Protein AF-A0A3R7A8D6-F1 (afdb_monomer_lite)

pLDDT: mean 74.46, std 16.98, range [36.81, 97.44]

Sequence (155 aa):
MSYVKLQRVQTRNDDERDKQHEDFRLGTQPSQCNYRTTSFLNSSLDTSITATMAARATYNFTKTWLTDPSTYPIIAIMTVALTGASFTMMRYSTQHPDVHFDKDRRQDFFTYQPGEGEHWRAHRFTLANGKRNPINQSQLFDPMFERPENHHIHR

InterPro domains:
  IPR010530 NADH-ubiquinone reductase complex 1 MLRQ subunit [PF06522] (68-107)

Secondary structure (DSSP, 8-state):
--HHHHHHHHHHHHHHHHHHHHHHHHS------------S--TTHHHHHHHHHHHHHHHHHHHHHHS-TTTHHHHHHHHHHHHHHHHHHHHHHHS-TT---STTGGG-S----HHHHHHHHHHHHHHHTSS--TTTTSGGGHHHHSSGGGTT---

Radius of gyration: 36.08 Å; chains: 1; bounding box: 62×101×68 Å

Organism: Aphanomyces astaci (NCBI:txid112090)

Structure (mmCIF, N/CA/C/O backbone):
data_AF-A0A3R7A8D6-F1
#
_entry.id   AF-A0A3R7A8D6-F1
#
loop_
_atom_site.group_PDB
_atom_site.id
_atom_site.type_symbol
_atom_site.label_atom_id
_atom_site.label_alt_id
_atom_site.label_comp_id
_atom_site.label_asym_id
_atom_site.label_entity_id
_atom_site.label_seq_id
_atom_site.pdbx_PDB_ins_code
_atom_site.Cartn_x
_atom_site.Cartn_y
_atom_site.Cartn_z
_atom_site.occupancy
_atom_site.B_iso_or_equiv
_atom_site.auth_seq_id
_atom_site.auth_comp_id
_atom_site.auth_asym_id
_atom_site.auth_atom_id
_atom_site.pdbx_PDB_model_num
ATOM 1 N N . MET A 1 1 ? 35.151 83.435 -22.510 1.00 57.94 1 MET A N 1
ATOM 2 C CA . MET A 1 1 ? 35.382 82.032 -22.079 1.00 57.94 1 MET A CA 1
ATOM 3 C C . MET A 1 1 ? 34.104 81.341 -21.556 1.00 57.94 1 MET A C 1
ATOM 5 O O . MET A 1 1 ? 34.185 80.534 -20.642 1.00 57.94 1 MET A O 1
ATOM 9 N N . SER A 1 2 ? 32.921 81.603 -22.138 1.00 60.34 2 SER A N 1
ATOM 10 C CA . SER A 1 2 ? 31.643 81.018 -21.663 1.00 60.34 2 SER A CA 1
ATOM 11 C C . SER A 1 2 ? 31.050 79.962 -22.615 1.00 60.34 2 SER A C 1
ATOM 13 O O . SER A 1 2 ? 30.355 79.052 -22.183 1.00 60.34 2 SER A O 1
ATOM 15 N N . TYR A 1 3 ? 31.401 79.999 -23.906 1.00 55.31 3 TYR A N 1
ATOM 16 C CA . TYR A 1 3 ? 30.805 79.106 -24.909 1.00 55.31 3 TYR A CA 1
ATOM 17 C C . TYR A 1 3 ? 31.322 77.658 -24.859 1.00 55.31 3 TYR A C 1
ATOM 19 O O . TYR A 1 3 ? 30.540 76.728 -25.008 1.00 55.31 3 TYR A O 1
ATOM 27 N N . VAL A 1 4 ? 32.602 77.437 -24.534 1.00 60.38 4 VAL A N 1
ATOM 28 C CA . VAL A 1 4 ? 33.191 76.080 -24.459 1.00 60.38 4 VAL A CA 1
ATOM 29 C C . VAL A 1 4 ? 32.619 75.264 -23.290 1.00 60.38 4 VAL A C 1
ATOM 31 O O . VAL A 1 4 ? 32.527 74.041 -23.360 1.00 60.38 4 VAL A O 1
ATOM 34 N N . LYS A 1 5 ? 32.209 75.936 -22.205 1.00 60.34 5 LYS A N 1
ATOM 35 C CA . LYS A 1 5 ? 31.639 75.280 -21.020 1.00 60.34 5 LYS A CA 1
ATOM 36 C C . LYS A 1 5 ? 30.188 74.860 -21.264 1.00 60.34 5 LYS A C 1
ATOM 38 O O . LYS A 1 5 ? 29.808 73.780 -20.834 1.00 60.34 5 LYS A O 1
ATOM 43 N N . LEU A 1 6 ? 29.426 75.668 -22.006 1.00 55.72 6 LEU A N 1
ATOM 44 C CA . LEU A 1 6 ? 28.053 75.349 -22.407 1.00 55.72 6 LEU A CA 1
ATOM 45 C C . LEU A 1 6 ? 28.008 74.226 -23.451 1.00 55.72 6 LEU A 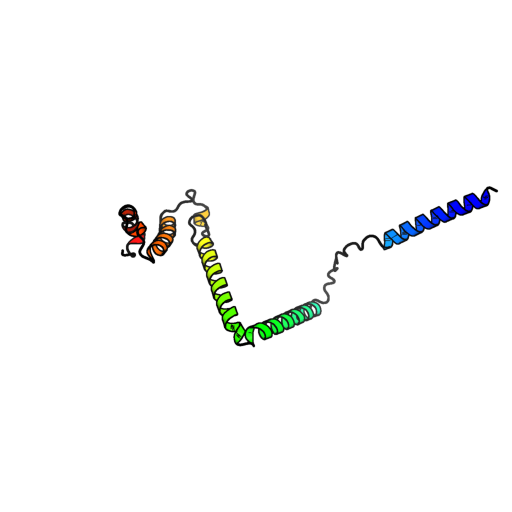C 1
ATOM 47 O O . LEU A 1 6 ? 27.214 73.306 -23.302 1.00 55.72 6 LEU A O 1
ATOM 51 N N . GLN A 1 7 ? 28.923 74.222 -24.426 1.00 58.31 7 GLN A N 1
ATOM 52 C CA . GLN A 1 7 ? 29.032 73.130 -25.402 1.00 58.31 7 GLN A CA 1
ATOM 53 C C . GLN A 1 7 ? 29.348 71.787 -24.732 1.00 58.31 7 GLN A C 1
ATOM 55 O O . GLN A 1 7 ? 28.737 70.781 -25.064 1.00 58.31 7 GLN A O 1
ATOM 60 N N . ARG A 1 8 ? 30.243 71.781 -23.734 1.00 59.84 8 ARG A N 1
ATOM 61 C CA . ARG A 1 8 ? 30.616 70.567 -22.989 1.00 59.84 8 ARG A CA 1
ATOM 62 C C . ARG A 1 8 ? 29.509 70.060 -22.054 1.00 59.84 8 ARG A C 1
ATOM 64 O O . ARG A 1 8 ? 29.484 68.879 -21.729 1.00 59.84 8 ARG A O 1
ATOM 71 N N . VAL A 1 9 ? 28.623 70.943 -21.588 1.00 59.75 9 VAL A N 1
ATOM 72 C CA . VAL A 1 9 ? 27.451 70.558 -20.784 1.00 59.75 9 VAL A CA 1
ATOM 73 C C . VAL A 1 9 ? 26.349 70.001 -21.683 1.00 59.75 9 VAL A C 1
ATOM 75 O O . VAL A 1 9 ? 25.760 68.987 -21.330 1.00 59.75 9 VAL A O 1
ATOM 78 N N . GLN A 1 10 ? 26.135 70.589 -22.864 1.00 59.47 10 GLN A N 1
ATOM 79 C CA . GLN A 1 10 ? 25.168 70.091 -23.843 1.00 59.47 10 GLN A CA 1
ATOM 80 C C . GLN A 1 10 ? 25.521 68.668 -24.302 1.00 59.47 10 GLN A C 1
ATOM 82 O O . GLN A 1 10 ? 24.718 67.762 -24.126 1.00 59.47 10 GLN A O 1
ATOM 87 N N . THR A 1 11 ? 26.771 68.436 -24.726 1.00 59.69 11 THR A N 1
ATOM 88 C CA . THR A 1 11 ? 27.225 67.108 -25.183 1.00 59.69 11 THR A CA 1
ATOM 89 C C . THR A 1 11 ? 27.158 66.039 -24.093 1.00 59.69 11 THR A C 1
ATOM 91 O O . THR A 1 11 ? 26.960 64.869 -24.387 1.00 59.69 11 THR A O 1
ATOM 94 N N . ARG A 1 12 ? 27.316 66.425 -22.820 1.00 62.03 12 ARG A N 1
ATOM 95 C CA . ARG A 1 12 ? 27.222 65.495 -21.685 1.00 62.03 12 ARG A CA 1
ATOM 96 C C . ARG A 1 12 ? 25.780 65.065 -21.413 1.00 62.03 12 ARG A C 1
ATOM 98 O O . ARG A 1 12 ? 25.556 63.920 -21.042 1.00 62.03 12 ARG A O 1
ATOM 105 N N . ASN A 1 13 ? 24.826 65.976 -21.601 1.00 59.69 13 ASN A N 1
ATOM 106 C CA . ASN A 1 13 ? 23.403 65.673 -21.477 1.00 59.69 13 ASN A CA 1
ATOM 107 C C . ASN A 1 13 ? 22.915 64.814 -22.655 1.00 59.69 13 ASN A C 1
ATOM 109 O O . ASN A 1 13 ? 22.074 63.942 -22.457 1.00 59.69 13 ASN A O 1
ATOM 113 N N . ASP A 1 14 ? 23.467 65.029 -23.852 1.00 61.16 14 ASP A N 1
ATOM 114 C CA . ASP A 1 14 ? 23.167 64.225 -25.041 1.00 61.16 14 ASP A CA 1
ATOM 115 C C . ASP A 1 14 ? 23.713 62.784 -24.891 1.00 61.16 14 ASP A C 1
ATOM 117 O O . ASP A 1 14 ? 22.978 61.824 -25.113 1.00 61.16 14 ASP A O 1
ATOM 121 N N . ASP A 1 15 ? 24.933 62.610 -24.360 1.00 62.56 15 ASP A N 1
ATOM 122 C CA . ASP A 1 15 ? 25.514 61.288 -24.050 1.00 62.56 15 ASP A CA 1
ATOM 123 C C . ASP A 1 15 ? 24.732 60.512 -22.966 1.00 62.56 15 ASP A C 1
ATOM 125 O O . ASP A 1 15 ? 24.648 59.282 -23.004 1.00 62.56 15 ASP A O 1
ATOM 129 N N . GLU A 1 16 ? 24.170 61.198 -21.963 1.00 64.44 16 GLU A N 1
ATOM 130 C CA . GLU A 1 16 ? 23.327 60.565 -20.933 1.00 64.44 16 GLU A CA 1
ATOM 131 C C . GLU A 1 16 ? 21.946 60.175 -21.478 1.00 64.44 16 GLU A C 1
ATOM 133 O O . GLU A 1 16 ? 21.403 59.133 -21.100 1.00 64.44 16 GLU A O 1
ATOM 138 N N . ARG A 1 17 ? 21.399 60.960 -22.414 1.00 58.97 17 ARG A N 1
ATOM 139 C CA . ARG A 1 17 ? 20.154 60.648 -23.130 1.00 58.97 17 ARG A CA 1
ATOM 140 C C . ARG A 1 17 ? 20.3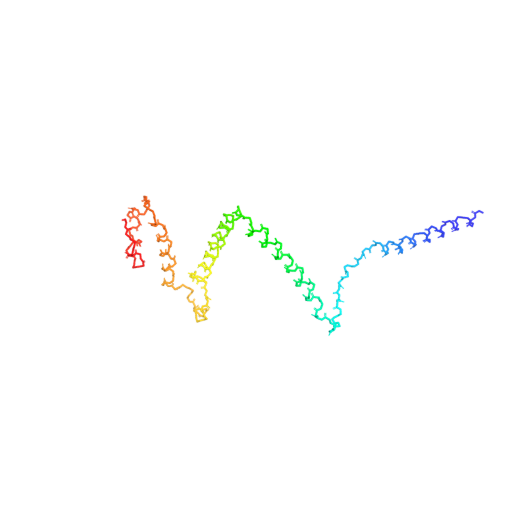07 59.434 -24.041 1.00 58.97 17 ARG A C 1
ATOM 142 O O . ARG A 1 17 ? 19.402 58.602 -24.068 1.00 58.97 17 ARG A O 1
ATOM 149 N N . ASP A 1 18 ? 21.443 59.301 -24.717 1.00 60.62 18 ASP A N 1
ATOM 150 C CA . ASP A 1 18 ? 21.729 58.158 -25.587 1.00 60.62 18 ASP A CA 1
ATOM 151 C C . ASP A 1 18 ? 22.020 56.886 -24.783 1.00 60.62 18 ASP A C 1
ATOM 153 O O . ASP A 1 18 ? 21.547 55.809 -25.147 1.00 60.62 18 ASP A O 1
ATOM 157 N N . LYS A 1 19 ? 22.681 56.998 -23.621 1.00 59.62 19 LYS A N 1
ATOM 158 C CA . LYS A 1 19 ? 22.828 55.868 -22.688 1.00 59.62 19 LYS A CA 1
ATOM 159 C C . LYS A 1 19 ? 21.493 55.402 -22.121 1.00 59.62 19 LYS A C 1
ATOM 161 O O . LYS A 1 19 ? 21.252 54.206 -22.109 1.00 59.62 19 LYS A O 1
ATOM 166 N N . GLN A 1 20 ? 20.581 56.305 -21.754 1.00 57.12 20 GLN A N 1
ATOM 167 C CA . GLN A 1 20 ? 19.227 55.906 -21.347 1.00 57.12 20 GLN A CA 1
ATOM 168 C C . GLN A 1 20 ? 18.431 55.246 -22.486 1.00 57.12 20 GLN A C 1
ATOM 170 O O . GLN A 1 20 ? 17.607 54.369 -22.228 1.00 57.12 20 GLN A O 1
ATOM 175 N N . HIS A 1 21 ? 18.670 55.640 -23.740 1.00 54.56 21 HIS A N 1
ATOM 176 C CA . HIS A 1 21 ? 18.005 55.065 -24.912 1.00 54.56 21 HIS A CA 1
ATOM 177 C C . HIS A 1 21 ? 18.575 53.685 -25.304 1.00 54.56 21 HIS A C 1
ATOM 179 O O . HIS A 1 21 ? 17.834 52.834 -25.800 1.00 54.56 21 HIS A O 1
ATOM 185 N N . GLU A 1 22 ? 19.861 53.435 -25.040 1.00 56.12 22 GLU A N 1
ATOM 186 C CA . GLU A 1 22 ? 20.512 52.125 -25.191 1.00 56.12 22 GLU A CA 1
ATOM 187 C C . GLU A 1 22 ? 20.259 51.198 -23.989 1.00 56.12 22 GLU A C 1
ATOM 189 O O . GLU A 1 22 ? 19.997 50.011 -24.173 1.00 56.12 22 GLU A O 1
ATOM 194 N N . ASP A 1 23 ? 20.188 51.726 -22.767 1.00 51.81 23 ASP A N 1
ATOM 195 C CA . ASP A 1 23 ? 19.778 50.975 -21.573 1.00 51.81 23 ASP A CA 1
ATOM 196 C C . ASP A 1 23 ? 18.293 50.576 -21.650 1.00 51.81 23 ASP A C 1
ATOM 198 O O . ASP A 1 23 ? 17.912 49.515 -21.161 1.00 51.81 23 ASP A O 1
ATOM 202 N N . PHE A 1 24 ? 17.451 51.351 -22.346 1.00 52.06 24 PHE A N 1
ATOM 203 C CA . PHE A 1 24 ? 16.090 50.941 -22.721 1.00 52.06 24 PHE A CA 1
ATOM 204 C C . PHE A 1 24 ? 16.076 49.809 -23.767 1.00 52.06 24 PHE A C 1
ATOM 206 O O . PHE A 1 24 ? 15.130 49.025 -23.812 1.00 52.06 24 PHE A O 1
ATOM 213 N N . ARG A 1 25 ? 17.128 49.676 -24.589 1.00 54.50 25 ARG A N 1
ATOM 214 C CA . ARG A 1 25 ? 17.315 48.525 -25.492 1.00 54.50 25 ARG A CA 1
ATOM 215 C C . ARG A 1 25 ? 17.930 47.303 -24.806 1.00 54.50 25 ARG A C 1
ATOM 217 O O . ARG A 1 25 ? 17.722 46.190 -25.286 1.00 54.50 25 ARG A O 1
ATOM 224 N N . LEU A 1 26 ? 18.659 47.488 -23.704 1.00 56.69 26 LEU A N 1
ATOM 225 C CA . LEU A 1 26 ? 19.378 46.427 -22.981 1.00 56.69 26 LEU A CA 1
ATOM 226 C C . LEU A 1 26 ? 18.717 46.001 -21.659 1.00 56.69 26 LEU A C 1
ATOM 228 O O . LEU A 1 26 ? 19.053 44.951 -21.109 1.00 56.69 26 LEU A O 1
ATOM 232 N N . GLY A 1 27 ? 17.739 46.757 -21.169 1.00 49.88 27 GLY A N 1
ATOM 233 C CA . GLY A 1 27 ? 16.939 46.443 -19.998 1.00 49.88 27 GLY A CA 1
ATOM 234 C C . GLY A 1 27 ? 15.648 45.737 -20.378 1.00 49.88 27 GLY A C 1
ATOM 235 O O . GLY A 1 27 ? 14.659 46.373 -20.727 1.00 49.88 27 GLY A O 1
ATOM 236 N N . THR A 1 28 ? 15.619 44.424 -20.157 1.00 46.44 28 THR A N 1
ATOM 237 C CA . THR A 1 28 ? 14.418 43.578 -20.232 1.00 46.44 28 THR A CA 1
ATOM 238 C C . THR A 1 28 ? 13.964 43.334 -21.671 1.00 46.44 28 THR A C 1
ATOM 240 O O . THR A 1 28 ? 13.164 44.070 -22.239 1.00 46.44 28 THR A O 1
ATOM 243 N N . GLN A 1 29 ? 14.369 42.189 -22.229 1.00 45.41 29 GLN A N 1
ATOM 244 C CA . GLN A 1 29 ? 13.400 41.447 -23.028 1.00 45.41 29 GLN A CA 1
ATOM 245 C C . GLN A 1 29 ? 12.158 41.323 -22.134 1.00 45.41 29 GLN A C 1
ATOM 247 O O . GLN A 1 29 ? 12.264 40.656 -21.097 1.00 45.41 29 GLN A O 1
ATOM 252 N N . PRO A 1 30 ? 10.997 41.935 -22.448 1.00 41.66 30 PRO A N 1
ATOM 253 C CA . PRO A 1 30 ? 9.777 41.362 -21.926 1.00 41.66 30 PRO A CA 1
ATOM 254 C C . PRO A 1 30 ? 9.861 39.897 -22.329 1.00 41.66 30 PRO A C 1
ATOM 256 O O . PRO A 1 30 ? 10.231 39.584 -23.467 1.00 41.66 30 PRO A O 1
ATOM 259 N N . SER A 1 31 ? 9.577 39.000 -21.389 1.00 44.34 31 SER A N 1
ATOM 260 C CA . SER A 1 31 ? 9.099 37.683 -21.760 1.00 44.34 31 SER A CA 1
ATOM 261 C C . SER A 1 31 ? 8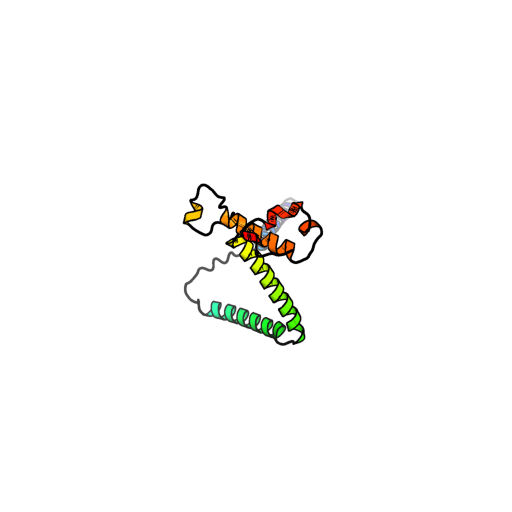.129 37.926 -22.906 1.00 44.34 31 SER A C 1
ATOM 263 O O . SER A 1 31 ? 7.073 38.527 -22.687 1.00 44.34 31 SER A O 1
ATOM 265 N N . GLN A 1 32 ? 8.533 37.582 -24.129 1.00 36.81 32 GLN A N 1
ATOM 266 C CA . GLN A 1 32 ? 7.608 37.462 -25.229 1.00 36.81 32 GLN A CA 1
ATOM 267 C C . GLN A 1 32 ? 6.703 36.346 -24.729 1.00 36.81 32 GLN A C 1
ATOM 269 O O . GLN A 1 32 ? 7.000 35.158 -24.850 1.00 36.81 32 GLN A O 1
ATOM 274 N N . CYS A 1 33 ? 5.633 36.736 -24.040 1.00 38.41 33 CYS A N 1
ATOM 275 C CA . CYS A 1 33 ? 4.397 36.020 -24.109 1.00 38.41 33 CYS A CA 1
ATOM 276 C C . CYS A 1 33 ? 4.190 35.876 -25.607 1.00 38.41 33 CYS A C 1
ATOM 278 O O . CYS A 1 33 ? 3.814 36.812 -26.306 1.00 38.41 33 CYS A O 1
ATOM 280 N N . ASN A 1 34 ? 4.555 34.702 -26.112 1.00 41.41 34 ASN A N 1
ATOM 281 C CA . ASN A 1 34 ? 4.055 34.234 -27.373 1.00 41.41 34 ASN A CA 1
ATOM 282 C C . ASN A 1 34 ? 2.539 34.187 -27.169 1.00 41.41 34 ASN A C 1
ATOM 284 O O . ASN A 1 34 ? 1.979 33.143 -26.843 1.00 41.41 34 ASN A O 1
ATOM 288 N N . TYR A 1 35 ? 1.854 35.314 -27.372 1.00 43.72 35 TYR A N 1
ATOM 289 C CA . TYR A 1 35 ? 0.566 35.266 -28.018 1.00 43.72 35 TYR A CA 1
ATOM 290 C C . TYR A 1 35 ? 0.900 34.739 -29.410 1.00 43.72 35 TYR A C 1
ATOM 292 O O . TYR A 1 35 ? 1.118 35.454 -30.383 1.00 43.72 35 TYR A O 1
ATOM 300 N N . ARG A 1 36 ? 1.045 33.416 -29.493 1.00 42.12 36 ARG A N 1
ATOM 301 C CA . ARG A 1 36 ? 0.857 32.734 -30.749 1.00 42.12 36 ARG A CA 1
ATOM 302 C C . ARG A 1 36 ? -0.602 33.015 -31.060 1.00 42.12 36 ARG A C 1
ATOM 304 O O . ARG A 1 36 ? -1.487 32.319 -30.573 1.00 42.12 36 ARG A O 1
ATOM 311 N N . THR A 1 37 ? -0.836 34.097 -31.798 1.00 44.69 37 THR A N 1
ATOM 312 C CA . THR A 1 37 ? -2.029 34.270 -32.606 1.00 44.69 37 THR A CA 1
ATOM 313 C C . THR A 1 37 ? -2.223 32.928 -33.280 1.00 44.69 37 THR A C 1
ATOM 315 O O . THR A 1 37 ? -1.405 32.517 -34.104 1.00 44.69 37 THR A O 1
ATOM 318 N N . THR A 1 38 ? -3.236 32.186 -32.849 1.00 48.00 38 THR A N 1
ATOM 319 C CA . THR A 1 38 ? -3.665 30.975 -33.527 1.00 48.00 38 THR A CA 1
ATOM 320 C C . THR A 1 38 ? -4.286 31.433 -34.836 1.00 48.00 38 THR A C 1
ATOM 322 O O . THR A 1 38 ? -5.503 31.532 -34.966 1.00 48.00 38 THR A O 1
ATOM 325 N N . SER A 1 39 ? -3.446 31.756 -35.820 1.00 48.03 39 SER A N 1
ATOM 326 C CA . SER A 1 39 ? -3.829 31.506 -37.195 1.00 48.03 39 SER A CA 1
ATOM 327 C C . SER A 1 39 ? -4.060 29.999 -37.265 1.00 48.03 39 SER A C 1
ATOM 329 O O . SER A 1 39 ? -3.166 29.186 -37.037 1.00 48.03 39 SER A O 1
ATOM 331 N N . PHE A 1 40 ? -5.322 29.636 -37.464 1.00 51.75 40 PHE A N 1
ATOM 332 C CA . PHE A 1 40 ? -5.843 28.275 -37.556 1.00 51.75 40 PHE A CA 1
ATOM 333 C C . PHE A 1 40 ? -5.342 27.535 -38.808 1.00 51.75 40 PHE A C 1
ATOM 335 O O . PHE A 1 40 ? -6.111 26.868 -39.487 1.00 51.75 40 PHE A O 1
ATOM 342 N N . LEU A 1 41 ? -4.064 27.659 -39.156 1.00 53.97 41 LEU A N 1
ATOM 343 C CA . LEU A 1 41 ? -3.472 27.040 -40.334 1.00 53.97 41 LEU A CA 1
ATOM 344 C C . LEU A 1 41 ? -2.039 26.627 -40.000 1.00 53.97 41 LEU A C 1
ATOM 346 O O . LEU A 1 41 ? -1.111 27.393 -40.233 1.00 53.97 41 LEU A O 1
ATOM 350 N N . ASN A 1 42 ? -1.903 25.451 -39.374 1.00 53.00 42 ASN A N 1
ATOM 351 C CA . ASN A 1 42 ? -0.800 24.474 -39.490 1.00 53.00 42 ASN A CA 1
ATOM 352 C C . ASN A 1 42 ? -0.741 23.572 -38.242 1.00 53.00 42 ASN A C 1
ATOM 354 O O . ASN A 1 42 ? 0.258 23.502 -37.534 1.00 53.00 42 ASN A O 1
ATOM 358 N N . SER A 1 43 ? -1.830 22.854 -37.966 1.00 50.34 43 SER A N 1
ATOM 359 C CA . SER A 1 43 ? -1.916 21.861 -36.887 1.00 50.34 43 SER A CA 1
ATOM 360 C C . SER A 1 43 ? -1.236 20.521 -37.211 1.00 50.34 43 SER A C 1
ATOM 362 O O . SER A 1 43 ? -1.258 19.622 -36.383 1.00 50.34 43 SER A O 1
ATOM 364 N N . SER A 1 44 ? -0.627 20.353 -38.389 1.00 54.31 44 SER A N 1
ATOM 365 C CA . SER A 1 44 ? -0.052 19.070 -38.826 1.00 54.31 44 SER A CA 1
ATOM 366 C C . SER A 1 44 ? 1.460 18.936 -38.589 1.00 54.31 44 SER A C 1
ATOM 368 O O . SER A 1 44 ? 1.933 17.831 -38.322 1.00 54.31 44 SER A O 1
ATOM 370 N N . LEU A 1 45 ? 2.232 20.031 -38.637 1.00 52.19 45 LEU A N 1
ATOM 371 C CA . LEU A 1 45 ? 3.696 19.983 -38.487 1.00 52.19 45 LEU A CA 1
ATOM 372 C C . LEU A 1 45 ? 4.162 20.019 -37.024 1.00 52.19 45 LEU A C 1
ATOM 374 O O . LEU A 1 45 ? 5.076 19.271 -36.674 1.00 52.19 45 LEU A O 1
ATOM 378 N N . ASP A 1 46 ? 3.502 20.789 -36.156 1.00 46.25 46 ASP A N 1
ATOM 379 C CA . ASP A 1 46 ? 3.847 20.856 -34.726 1.00 46.25 46 ASP A CA 1
ATOM 380 C C . ASP A 1 46 ? 3.553 19.524 -34.014 1.00 46.25 46 ASP A C 1
ATOM 382 O O . ASP A 1 46 ? 4.358 19.049 -33.212 1.00 46.25 46 ASP A O 1
ATOM 386 N N . THR A 1 47 ? 2.470 18.836 -34.394 1.00 52.41 47 THR A N 1
ATOM 387 C CA . THR A 1 47 ? 2.199 17.470 -33.926 1.00 52.41 47 THR A CA 1
ATOM 388 C C . THR A 1 47 ? 3.284 16.504 -34.387 1.00 52.41 47 THR A C 1
ATOM 390 O O . THR A 1 47 ? 3.695 15.654 -33.607 1.00 52.41 47 THR A O 1
ATOM 393 N N . SER A 1 48 ? 3.801 16.649 -35.613 1.00 52.44 48 SER A N 1
ATOM 394 C CA . SER A 1 48 ? 4.836 15.756 -36.146 1.00 52.44 48 SER A CA 1
ATOM 395 C C . SER A 1 48 ? 6.191 15.936 -35.458 1.00 52.44 48 SER A C 1
ATOM 397 O O . SER A 1 48 ? 6.846 14.942 -35.168 1.00 52.44 48 SER A O 1
ATOM 399 N N . ILE A 1 49 ? 6.607 17.163 -35.123 1.00 55.69 49 ILE A N 1
ATOM 400 C CA . ILE A 1 49 ? 7.903 17.426 -34.477 1.00 55.69 49 ILE A CA 1
ATOM 401 C C . ILE A 1 49 ? 7.857 17.006 -33.007 1.00 55.69 49 ILE A C 1
ATOM 403 O O . ILE A 1 49 ? 8.751 16.290 -32.556 1.00 55.69 49 ILE A O 1
ATOM 407 N N . THR A 1 50 ? 6.793 17.351 -32.274 1.00 58.69 50 THR A N 1
ATOM 408 C CA . THR A 1 50 ? 6.599 16.881 -30.894 1.00 58.69 50 THR A CA 1
ATOM 409 C C . THR A 1 50 ? 6.429 15.364 -30.845 1.00 58.69 50 THR A C 1
ATOM 411 O O . THR A 1 50 ? 7.041 14.724 -29.994 1.00 58.69 50 THR A O 1
ATOM 414 N N . ALA A 1 51 ? 5.697 14.760 -31.789 1.00 57.56 51 ALA A N 1
ATOM 415 C CA . ALA A 1 51 ? 5.604 13.305 -31.905 1.00 57.56 51 ALA A CA 1
ATOM 416 C C . ALA A 1 51 ? 6.950 12.668 -32.269 1.00 57.56 51 ALA A C 1
ATOM 418 O O . ALA A 1 51 ? 7.278 11.624 -31.725 1.00 57.56 51 ALA A O 1
ATOM 419 N N . THR A 1 52 ? 7.771 13.293 -33.117 1.00 59.28 52 THR A N 1
ATOM 420 C CA . THR A 1 52 ? 9.102 12.776 -33.479 1.00 59.28 52 THR A CA 1
ATOM 421 C C . THR A 1 52 ? 10.086 12.897 -32.314 1.00 59.28 52 THR A C 1
ATOM 423 O O . THR A 1 52 ? 10.866 11.977 -32.076 1.00 59.28 52 THR A O 1
ATOM 426 N N . MET A 1 53 ? 10.045 13.985 -31.538 1.00 60.19 53 MET A N 1
ATOM 427 C CA . MET A 1 53 ? 10.854 14.137 -30.323 1.00 60.19 53 MET A CA 1
ATOM 428 C C . MET A 1 53 ? 10.391 13.189 -29.209 1.00 60.19 53 MET A C 1
ATOM 430 O O . MET A 1 53 ? 11.232 12.545 -28.589 1.00 60.19 53 MET A O 1
ATOM 434 N N . ALA A 1 54 ? 9.081 13.028 -29.003 1.00 58.81 54 ALA A N 1
ATOM 435 C CA . ALA A 1 54 ? 8.515 12.059 -28.063 1.00 58.81 54 ALA A CA 1
ATOM 436 C C . ALA A 1 54 ? 8.807 10.606 -28.484 1.00 58.81 54 ALA A C 1
ATOM 438 O O . ALA A 1 54 ? 9.151 9.778 -27.642 1.00 58.81 54 ALA A O 1
ATOM 439 N N . ALA A 1 55 ? 8.754 10.299 -29.783 1.00 59.12 55 ALA A N 1
ATOM 440 C CA . ALA A 1 55 ? 9.108 8.994 -30.342 1.00 59.12 55 ALA A CA 1
ATOM 441 C C . ALA A 1 55 ? 10.613 8.698 -30.221 1.00 59.12 55 ALA A C 1
ATOM 443 O O . ALA A 1 55 ? 11.003 7.579 -29.902 1.00 59.12 55 ALA A O 1
ATOM 444 N N . ARG A 1 56 ? 11.486 9.695 -30.415 1.00 59.59 56 ARG A N 1
ATOM 445 C CA . ARG A 1 56 ? 12.935 9.535 -30.194 1.00 59.59 56 ARG A CA 1
ATOM 446 C C . ARG A 1 56 ? 13.289 9.431 -28.709 1.00 59.59 56 ARG A C 1
ATOM 448 O O . ARG A 1 56 ? 14.168 8.650 -28.355 1.00 59.59 56 ARG A O 1
ATOM 455 N N . ALA A 1 57 ? 12.593 10.162 -27.838 1.00 59.50 57 ALA A N 1
ATOM 456 C CA . ALA A 1 57 ? 12.764 10.073 -26.389 1.00 59.50 57 ALA A CA 1
ATOM 457 C C . ALA A 1 57 ? 12.324 8.705 -25.839 1.00 59.50 57 ALA A C 1
ATOM 459 O O . ALA A 1 57 ? 13.041 8.107 -25.039 1.00 59.50 57 ALA A O 1
ATOM 460 N N . THR A 1 58 ? 11.198 8.170 -26.321 1.00 60.34 58 THR A N 1
ATOM 461 C CA . THR A 1 58 ? 10.731 6.816 -25.972 1.00 60.34 58 THR A CA 1
ATOM 462 C C . THR A 1 58 ? 11.648 5.734 -26.535 1.00 60.34 58 THR A C 1
ATOM 464 O O . THR A 1 58 ? 12.031 4.835 -25.793 1.00 60.34 58 THR A O 1
ATOM 467 N N . TYR A 1 59 ? 12.098 5.855 -27.790 1.00 61.69 59 TYR A N 1
ATOM 468 C CA . TYR A 1 59 ? 13.053 4.915 -28.386 1.00 61.69 59 TYR A CA 1
ATOM 469 C C . TYR A 1 59 ? 14.379 4.857 -27.610 1.00 61.69 59 TYR A C 1
ATOM 471 O O . TYR A 1 59 ? 14.904 3.771 -27.366 1.00 61.69 59 TYR A O 1
ATOM 479 N N . ASN A 1 60 ? 14.890 6.005 -27.153 1.00 69.69 60 ASN A N 1
ATOM 480 C CA . ASN A 1 60 ? 16.098 6.056 -26.329 1.00 69.69 60 ASN A CA 1
ATOM 481 C C . ASN A 1 60 ? 15.875 5.458 -24.932 1.00 69.69 60 ASN A C 1
ATOM 483 O O . ASN A 1 60 ? 16.731 4.716 -24.456 1.00 69.69 60 ASN A O 1
ATOM 487 N N . PHE A 1 61 ? 14.733 5.717 -24.289 1.00 73.56 61 PHE A N 1
ATOM 488 C CA . PHE A 1 61 ? 14.402 5.126 -22.988 1.00 73.56 61 PHE A CA 1
ATOM 489 C C . PHE A 1 61 ? 14.272 3.600 -23.060 1.00 73.56 61 PHE A C 1
ATOM 491 O O . PHE A 1 61 ? 14.974 2.894 -22.341 1.00 73.56 61 PHE A O 1
ATOM 498 N N . THR A 1 62 ? 13.441 3.073 -23.963 1.00 77.06 62 THR A N 1
ATOM 499 C CA . THR A 1 62 ? 13.225 1.626 -24.107 1.00 77.06 62 THR A CA 1
ATOM 500 C C . THR A 1 62 ? 14.524 0.911 -24.466 1.00 77.06 62 THR A C 1
ATOM 502 O O . THR A 1 62 ? 14.831 -0.125 -23.884 1.00 77.06 62 THR A O 1
ATOM 505 N N . LYS A 1 63 ? 15.339 1.491 -25.357 1.00 76.25 63 LYS A N 1
ATOM 506 C CA . LYS A 1 63 ? 16.638 0.919 -25.722 1.00 76.25 63 LYS A CA 1
ATOM 507 C C . LYS A 1 63 ? 17.639 0.945 -24.563 1.00 76.25 63 LYS A C 1
ATOM 509 O O . LYS A 1 63 ? 18.399 -0.001 -24.426 1.00 76.25 63 LYS A O 1
ATOM 514 N N . THR A 1 64 ? 17.630 1.973 -23.721 1.00 77.38 64 THR A N 1
ATOM 515 C CA . THR A 1 64 ? 18.564 2.073 -22.583 1.00 77.38 64 THR A CA 1
ATOM 516 C C . THR A 1 64 ? 18.145 1.172 -21.419 1.00 77.38 64 THR A C 1
ATOM 518 O O . THR A 1 64 ? 18.989 0.598 -20.745 1.00 77.38 64 THR A O 1
ATOM 521 N N . TRP A 1 65 ? 16.840 1.021 -21.181 1.00 81.62 65 TRP A N 1
ATOM 522 C CA . TRP A 1 65 ? 16.329 0.315 -20.005 1.00 81.62 65 TRP A CA 1
ATOM 523 C C . TRP A 1 65 ? 15.977 -1.155 -20.260 1.00 81.62 65 TRP A C 1
ATOM 525 O O . TRP A 1 65 ? 16.110 -1.962 -19.347 1.00 81.62 65 TRP A O 1
ATOM 535 N N . LEU A 1 66 ? 15.542 -1.524 -21.471 1.00 83.44 66 LEU A N 1
ATOM 536 C CA . LEU A 1 66 ? 15.092 -2.892 -21.778 1.00 83.44 66 LEU A CA 1
ATOM 537 C C . LEU A 1 66 ? 16.090 -3.720 -22.601 1.00 83.44 66 LEU A C 1
ATOM 539 O O . LEU A 1 66 ? 15.894 -4.925 -22.739 1.00 83.44 66 LEU A O 1
ATOM 543 N N . THR A 1 67 ? 17.144 -3.117 -23.160 1.00 86.25 67 THR A N 1
ATOM 544 C CA . THR A 1 67 ? 18.130 -3.876 -23.960 1.00 86.25 67 THR A CA 1
ATOM 545 C C . THR A 1 67 ? 19.148 -4.599 -23.081 1.00 86.25 67 THR A C 1
ATOM 547 O O . THR A 1 67 ? 19.566 -5.703 -23.423 1.00 86.25 67 THR A O 1
ATOM 550 N N . ASP A 1 68 ? 19.525 -4.009 -21.944 1.00 86.25 68 ASP A N 1
ATOM 551 C CA . ASP A 1 68 ? 20.583 -4.543 -21.088 1.00 86.25 68 ASP A CA 1
ATOM 552 C C . ASP A 1 68 ? 20.033 -5.543 -20.053 1.00 86.25 68 ASP A C 1
ATOM 554 O O . ASP A 1 68 ? 19.198 -5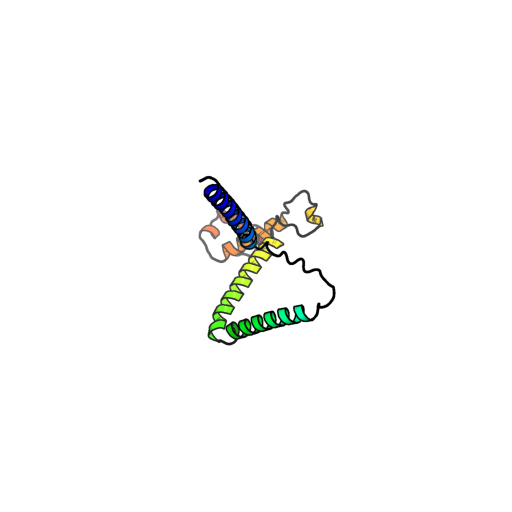.174 -19.218 1.00 86.25 68 ASP A O 1
ATOM 558 N N . PRO A 1 69 ? 20.520 -6.804 -20.031 1.00 84.88 69 PRO A N 1
ATOM 559 C CA . PRO A 1 69 ? 20.034 -7.824 -19.100 1.00 84.88 69 PRO A CA 1
ATOM 560 C C . PRO A 1 69 ? 20.236 -7.482 -17.616 1.00 84.88 69 PRO A C 1
ATOM 562 O O . PRO A 1 69 ? 19.488 -7.950 -16.758 1.00 84.88 69 PRO A O 1
ATOM 565 N N . SER A 1 70 ? 21.230 -6.651 -17.301 1.00 87.56 70 SER A N 1
ATOM 566 C CA . SER A 1 70 ? 21.517 -6.177 -15.943 1.00 87.56 70 SER A CA 1
ATOM 567 C C . SER A 1 70 ? 20.481 -5.183 -15.409 1.00 87.56 70 SER A C 1
ATOM 569 O O . SER A 1 70 ? 20.439 -4.952 -14.201 1.00 87.56 70 SER A O 1
ATOM 571 N N . THR A 1 71 ? 19.619 -4.626 -16.265 1.00 89.62 71 THR A N 1
ATOM 572 C CA . THR A 1 71 ? 18.611 -3.627 -15.878 1.00 89.62 71 THR A CA 1
ATOM 573 C C . THR A 1 71 ? 17.285 -4.263 -15.437 1.00 89.62 71 THR A C 1
ATOM 575 O O . THR A 1 71 ? 16.551 -3.673 -14.642 1.00 89.62 71 THR A O 1
ATOM 578 N N . TYR A 1 72 ? 16.992 -5.507 -15.840 1.00 90.19 72 TYR A N 1
ATOM 579 C CA . TYR A 1 72 ? 15.799 -6.246 -15.395 1.00 90.19 72 TYR A CA 1
ATOM 580 C C . TYR A 1 72 ? 15.620 -6.354 -13.869 1.00 90.19 72 TYR A C 1
ATOM 582 O O . TYR A 1 72 ? 14.497 -6.124 -13.414 1.00 90.19 72 TYR A O 1
ATOM 590 N N . PRO A 1 73 ? 16.648 -6.647 -13.042 1.00 92.44 73 PRO A N 1
ATOM 591 C CA . PRO A 1 73 ? 16.472 -6.660 -11.588 1.00 92.44 73 PRO A CA 1
ATOM 592 C C . PRO A 1 73 ? 16.086 -5.285 -11.024 1.00 92.44 73 PRO A C 1
ATOM 594 O O . PRO A 1 73 ? 15.295 -5.207 -10.086 1.00 92.44 73 PRO A O 1
ATOM 597 N N . ILE A 1 74 ? 16.582 -4.193 -11.615 1.00 92.00 74 ILE A N 1
ATOM 598 C CA . ILE A 1 74 ? 16.236 -2.827 -11.201 1.00 92.00 74 ILE A CA 1
ATOM 599 C C . ILE A 1 74 ? 14.766 -2.539 -11.526 1.00 92.00 74 ILE A C 1
ATOM 601 O O . ILE A 1 74 ? 14.020 -2.076 -10.663 1.00 92.00 74 ILE A O 1
ATOM 605 N N . ILE A 1 75 ? 14.328 -2.876 -12.742 1.00 92.38 75 ILE A N 1
ATOM 606 C CA . ILE A 1 75 ? 12.931 -2.716 -13.161 1.00 92.38 75 ILE A CA 1
ATOM 607 C C . ILE A 1 75 ? 12.007 -3.563 -12.283 1.00 92.38 75 ILE A C 1
ATOM 609 O O . ILE A 1 75 ? 10.960 -3.076 -11.872 1.00 92.38 75 ILE A O 1
ATOM 613 N N . ALA A 1 76 ? 12.399 -4.789 -11.929 1.00 94.12 76 ALA A N 1
ATOM 614 C CA . ALA A 1 76 ? 11.617 -5.643 -11.038 1.00 94.12 76 ALA A CA 1
ATOM 615 C C . ALA A 1 76 ? 11.393 -5.005 -9.654 1.00 94.12 76 ALA A C 1
ATOM 617 O O . ALA A 1 76 ? 10.289 -5.052 -9.117 1.00 94.12 76 ALA A O 1
ATOM 618 N N . ILE A 1 77 ? 12.407 -4.355 -9.077 1.00 95.56 77 ILE A N 1
ATOM 619 C CA . ILE A 1 77 ? 12.248 -3.652 -7.795 1.00 95.56 77 ILE A CA 1
ATOM 620 C C . ILE A 1 77 ? 11.344 -2.424 -7.962 1.00 95.56 77 ILE A C 1
ATOM 622 O O . ILE A 1 77 ? 10.478 -2.179 -7.121 1.00 95.56 77 ILE A O 1
ATOM 626 N N . MET A 1 78 ? 11.495 -1.676 -9.059 1.00 94.69 78 MET A N 1
ATOM 627 C CA . MET A 1 78 ? 10.640 -0.523 -9.361 1.00 94.69 78 MET A CA 1
ATOM 628 C C . MET A 1 78 ? 9.172 -0.926 -9.520 1.00 94.69 78 MET A C 1
ATOM 630 O O . MET A 1 78 ? 8.298 -0.259 -8.971 1.00 94.69 78 MET A O 1
ATOM 634 N N . THR A 1 79 ? 8.881 -2.021 -10.224 1.00 95.75 79 THR A N 1
ATOM 635 C CA . THR A 1 79 ? 7.502 -2.490 -10.413 1.00 95.75 79 THR A CA 1
ATOM 636 C C . THR A 1 79 ? 6.885 -2.953 -9.099 1.00 95.75 79 THR A C 1
ATOM 638 O O . THR A 1 79 ? 5.741 -2.595 -8.815 1.00 95.75 79 THR A O 1
ATOM 641 N N . VAL A 1 80 ? 7.635 -3.674 -8.259 1.00 97.25 80 VAL A N 1
ATOM 642 C CA . VAL A 1 80 ? 7.179 -4.070 -6.918 1.00 97.25 80 VAL A CA 1
ATOM 643 C C . VAL A 1 80 ? 6.897 -2.839 -6.056 1.00 97.25 80 VAL A C 1
ATOM 645 O O . VAL A 1 80 ? 5.836 -2.760 -5.437 1.00 97.25 80 VAL A O 1
ATOM 648 N N . ALA A 1 81 ? 7.795 -1.852 -6.056 1.00 95.94 81 ALA A N 1
ATOM 649 C CA . ALA A 1 81 ? 7.621 -0.619 -5.293 1.00 95.94 81 ALA A CA 1
ATOM 650 C C . ALA A 1 81 ? 6.385 0.173 -5.751 1.00 95.94 81 ALA A C 1
ATOM 652 O O . ALA A 1 81 ? 5.558 0.558 -4.923 1.00 95.94 81 ALA A O 1
ATOM 653 N N . LEU A 1 82 ? 6.220 0.370 -7.063 1.00 97.25 82 LEU A N 1
ATOM 654 C CA . LEU A 1 82 ? 5.072 1.079 -7.636 1.00 97.25 82 LEU A CA 1
ATOM 655 C C . LEU A 1 82 ? 3.756 0.352 -7.359 1.00 97.25 82 LEU A C 1
ATOM 657 O O . LEU A 1 82 ? 2.761 0.992 -7.016 1.00 97.25 82 LEU A O 1
ATOM 661 N N . THR A 1 83 ? 3.750 -0.976 -7.459 1.00 97.44 83 THR A N 1
ATOM 662 C CA . THR A 1 83 ? 2.563 -1.787 -7.166 1.00 97.44 83 THR A CA 1
ATOM 663 C C . THR A 1 83 ? 2.199 -1.694 -5.687 1.00 97.44 83 THR A C 1
ATOM 665 O O . THR A 1 83 ? 1.042 -1.441 -5.361 1.00 97.44 83 THR A O 1
ATOM 668 N N . GLY A 1 84 ? 3.180 -1.818 -4.786 1.00 95.88 84 GLY A N 1
ATOM 669 C CA . GLY A 1 84 ? 2.966 -1.690 -3.344 1.00 95.88 84 GLY A CA 1
ATOM 670 C C . GLY A 1 84 ? 2.437 -0.310 -2.945 1.00 95.88 84 GLY A C 1
ATOM 671 O O . GLY A 1 84 ? 1.456 -0.219 -2.209 1.00 95.88 84 GLY A O 1
ATOM 672 N N . ALA A 1 85 ? 3.031 0.761 -3.478 1.00 95.62 85 ALA A N 1
ATOM 673 C CA . ALA A 1 85 ? 2.577 2.130 -3.235 1.00 95.62 85 ALA A CA 1
ATOM 674 C C . ALA A 1 85 ? 1.159 2.379 -3.778 1.00 95.62 85 ALA A C 1
ATOM 676 O O . ALA A 1 85 ? 0.316 2.956 -3.095 1.00 95.62 85 ALA A O 1
ATOM 677 N N . SER A 1 86 ? 0.864 1.895 -4.986 1.00 97.12 86 SER A N 1
ATOM 678 C CA . SER A 1 86 ? -0.466 2.043 -5.586 1.00 97.12 86 SER A CA 1
ATOM 679 C C . SER A 1 86 ? -1.524 1.261 -4.808 1.00 97.12 86 SER A C 1
ATOM 681 O O . SER A 1 86 ? -2.633 1.751 -4.604 1.00 97.12 86 SER A O 1
ATOM 683 N N . PHE A 1 87 ? -1.181 0.064 -4.326 1.00 94.56 87 PHE A N 1
ATOM 684 C CA . PHE A 1 87 ? -2.074 -0.764 -3.523 1.00 94.56 87 PHE A CA 1
ATOM 685 C C . PHE A 1 87 ? -2.457 -0.081 -2.206 1.00 94.56 87 PHE A C 1
ATOM 687 O O . PHE A 1 87 ? -3.640 -0.025 -1.864 1.00 94.56 87 PHE A O 1
ATOM 694 N N . THR A 1 88 ? -1.487 0.483 -1.481 1.00 92.44 88 THR A N 1
ATOM 695 C CA . THR A 1 88 ? -1.770 1.178 -0.217 1.00 92.44 88 THR A CA 1
ATOM 696 C C . THR A 1 88 ? -2.601 2.436 -0.449 1.00 92.44 88 THR A C 1
ATOM 698 O O . THR A 1 88 ? -3.599 2.629 0.245 1.00 92.44 88 THR A O 1
ATOM 701 N N . MET A 1 89 ? -2.275 3.241 -1.466 1.00 93.25 89 MET A N 1
ATOM 702 C CA . MET A 1 89 ? -3.082 4.408 -1.841 1.00 93.25 89 MET A CA 1
ATOM 703 C C . MET A 1 89 ? -4.521 4.017 -2.187 1.00 93.25 89 MET A C 1
ATOM 705 O O . MET A 1 89 ? -5.462 4.618 -1.671 1.00 93.25 89 MET A O 1
ATOM 709 N N . MET A 1 90 ? -4.708 2.985 -3.015 1.00 94.44 90 MET A N 1
ATOM 710 C CA . MET A 1 90 ? -6.035 2.512 -3.407 1.00 94.44 90 MET A CA 1
ATOM 711 C C . MET A 1 90 ? -6.841 2.046 -2.193 1.00 94.44 90 MET A C 1
ATOM 713 O O . MET A 1 90 ? -7.993 2.443 -2.027 1.00 94.44 90 MET A O 1
ATOM 717 N N . ARG A 1 91 ? -6.233 1.247 -1.309 1.00 90.50 91 ARG A N 1
ATOM 718 C CA . ARG A 1 91 ? -6.879 0.723 -0.100 1.00 90.50 91 ARG A CA 1
ATOM 719 C C . ARG A 1 91 ? -7.328 1.832 0.849 1.00 90.50 91 ARG A C 1
ATOM 721 O O . ARG A 1 91 ? -8.446 1.768 1.361 1.00 90.50 91 ARG A O 1
ATOM 728 N N . TYR A 1 92 ? -6.463 2.810 1.115 1.00 91.06 92 TYR A N 1
ATOM 729 C CA . TYR A 1 92 ? -6.774 3.931 2.006 1.00 91.06 92 TYR A CA 1
ATOM 730 C C . TYR A 1 92 ? -7.756 4.918 1.379 1.00 91.06 92 TYR A C 1
ATOM 732 O O . TYR A 1 92 ? -8.526 5.535 2.098 1.00 91.06 92 TYR A O 1
ATOM 740 N N . SER A 1 93 ? -7.762 5.062 0.057 1.00 90.31 93 SER A N 1
ATOM 741 C CA . SER A 1 93 ? -8.744 5.909 -0.612 1.00 90.31 93 SER A CA 1
ATOM 742 C C . SER A 1 93 ? -10.124 5.247 -0.603 1.00 90.31 93 SER A C 1
ATOM 744 O O . SER A 1 93 ? -11.079 5.826 -0.111 1.00 90.31 93 SER A O 1
ATOM 746 N N . THR A 1 94 ? -10.233 4.004 -1.080 1.00 88.56 94 THR A N 1
ATOM 747 C CA . THR A 1 94 ? -11.530 3.367 -1.401 1.00 88.56 94 THR A CA 1
ATOM 748 C C . THR A 1 94 ? -12.267 2.741 -0.232 1.00 88.56 94 THR A C 1
ATOM 750 O O . THR A 1 94 ? -13.489 2.700 -0.239 1.00 88.56 94 THR A O 1
ATOM 753 N N . GLN A 1 95 ? -11.542 2.215 0.746 1.00 86.25 95 GLN A N 1
ATOM 754 C CA . GLN A 1 95 ? -12.121 1.369 1.785 1.00 86.25 95 GLN A CA 1
ATOM 755 C C . GLN A 1 95 ? -11.964 1.995 3.178 1.00 86.25 95 GLN A C 1
ATOM 757 O O . GLN A 1 95 ? -12.105 1.287 4.172 1.00 86.25 95 GLN A O 1
ATOM 762 N N . HIS A 1 96 ? -11.567 3.268 3.277 1.00 87.75 96 HIS A N 1
ATOM 763 C CA . HIS A 1 96 ? -11.463 3.975 4.555 1.00 87.75 96 HIS A CA 1
ATOM 764 C C . HIS A 1 96 ? -12.849 4.408 5.037 1.00 87.75 96 HIS A C 1
ATOM 766 O O . HIS A 1 96 ? -13.596 4.959 4.233 1.00 87.75 96 HIS A O 1
ATOM 772 N N . PRO A 1 97 ? -13.188 4.212 6.327 1.00 86.44 97 PRO A N 1
ATOM 773 C CA . PRO A 1 97 ? -14.538 4.473 6.834 1.00 86.44 97 PRO A CA 1
ATOM 774 C C . PRO A 1 97 ? -14.974 5.939 6.693 1.00 86.44 97 PRO A C 1
ATOM 776 O O . PRO A 1 97 ? -16.168 6.210 6.659 1.00 86.44 97 PRO A O 1
ATOM 779 N N . ASP A 1 98 ? -14.018 6.866 6.572 1.00 83.50 98 ASP A N 1
ATOM 780 C CA . ASP A 1 98 ? -14.301 8.301 6.416 1.00 83.50 98 ASP A CA 1
ATOM 781 C C . ASP A 1 98 ? -14.417 8.757 4.945 1.00 83.50 98 ASP A C 1
ATOM 783 O O . ASP A 1 98 ? -14.760 9.913 4.686 1.00 83.50 98 ASP A O 1
ATOM 787 N N . VAL A 1 99 ? -14.111 7.894 3.967 1.00 85.75 99 VAL A N 1
ATOM 788 C CA . VAL A 1 99 ? -14.150 8.253 2.540 1.00 85.75 99 VAL A CA 1
ATOM 789 C C . VAL A 1 99 ? -15.403 7.683 1.883 1.00 85.75 99 VAL A C 1
ATOM 791 O O . VAL A 1 99 ? -15.626 6.478 1.860 1.00 85.75 99 VAL A O 1
ATOM 794 N N . HIS A 1 100 ? -16.205 8.569 1.292 1.00 84.56 100 HIS A N 1
ATOM 795 C CA . HIS A 1 100 ? -17.540 8.250 0.790 1.00 84.56 100 HIS A CA 1
ATOM 796 C C . HIS A 1 100 ? -17.626 8.395 -0.735 1.00 84.56 100 HIS A C 1
ATOM 798 O O . HIS A 1 100 ? -17.892 9.481 -1.266 1.00 84.56 100 HIS A O 1
ATOM 804 N N . PHE A 1 101 ? -17.423 7.294 -1.463 1.00 82.12 101 PHE A N 1
ATOM 805 C CA . PHE A 1 101 ? -17.601 7.283 -2.919 1.00 82.12 101 PHE A CA 1
ATOM 806 C C . PHE A 1 101 ? -19.072 7.203 -3.330 1.00 82.12 101 PHE A C 1
ATOM 808 O O . PHE A 1 101 ? -19.462 7.925 -4.252 1.00 82.12 101 PHE A O 1
ATOM 815 N N . ASP A 1 102 ? -19.880 6.426 -2.609 1.00 83.94 102 ASP A N 1
ATOM 816 C CA . ASP A 1 102 ? -21.302 6.244 -2.897 1.00 83.94 102 ASP A CA 1
ATOM 817 C C . ASP A 1 102 ? -22.101 7.518 -2.645 1.00 83.94 102 ASP A C 1
ATOM 819 O O . ASP A 1 102 ? -21.998 8.159 -1.596 1.00 83.94 102 ASP A O 1
ATOM 823 N N . LYS A 1 103 ? -22.918 7.895 -3.632 1.00 84.38 103 LYS A N 1
ATOM 824 C CA . LYS A 1 103 ? -23.695 9.136 -3.589 1.00 84.38 103 LYS A CA 1
ATOM 825 C C . LYS A 1 103 ? -24.694 9.143 -2.432 1.00 84.38 103 LYS A C 1
ATOM 827 O O . LYS A 1 103 ? -24.835 10.177 -1.783 1.00 84.38 103 LYS A O 1
ATOM 832 N N . ASP A 1 104 ? -25.338 8.008 -2.179 1.00 82.62 104 ASP A N 1
ATOM 833 C CA . ASP A 1 104 ? -26.371 7.875 -1.149 1.00 82.62 104 ASP A CA 1
ATOM 834 C C . ASP A 1 104 ? -25.780 8.053 0.251 1.00 82.62 104 ASP A C 1
ATOM 836 O O . ASP A 1 104 ? -26.346 8.747 1.090 1.00 82.62 104 ASP A O 1
ATOM 840 N N . ARG A 1 105 ? -24.565 7.544 0.467 1.00 76.88 105 ARG A N 1
ATOM 841 C CA . ARG A 1 105 ? -23.877 7.649 1.751 1.00 76.88 105 ARG A CA 1
ATOM 842 C C . ARG A 1 105 ? -23.346 9.046 2.065 1.00 76.88 105 ARG A C 1
ATOM 844 O O . ARG A 1 105 ? -23.259 9.419 3.226 1.00 76.88 105 ARG A O 1
ATOM 851 N N . ARG A 1 106 ? -23.053 9.868 1.051 1.00 78.81 106 ARG A N 1
ATOM 852 C CA . ARG A 1 106 ? -22.669 11.282 1.263 1.00 78.81 106 ARG A CA 1
ATOM 853 C C . ARG A 1 106 ? -23.779 12.118 1.898 1.00 78.81 106 ARG A C 1
ATOM 855 O O . ARG A 1 106 ? -23.495 13.212 2.373 1.00 78.81 106 ARG A O 1
ATOM 862 N N . GLN A 1 107 ? -25.024 11.655 1.807 1.00 81.12 107 GLN A N 1
ATOM 863 C CA . GLN A 1 107 ? -26.187 12.333 2.375 1.00 81.12 107 GLN A CA 1
ATOM 864 C C . GLN A 1 107 ? -26.571 11.777 3.750 1.00 81.12 107 GLN A C 1
ATOM 866 O O . GLN A 1 107 ? -27.493 12.310 4.367 1.00 81.12 107 GLN A O 1
ATOM 871 N N . ASP A 1 108 ? -25.893 10.728 4.230 1.00 79.25 108 ASP A N 1
ATOM 872 C CA . ASP A 1 108 ? -26.127 10.213 5.574 1.00 79.25 108 ASP A CA 1
ATOM 873 C C . ASP A 1 108 ? -25.601 11.215 6.609 1.00 79.25 108 ASP A C 1
ATOM 875 O O . ASP A 1 108 ? -24.490 11.739 6.505 1.00 79.25 108 ASP A O 1
ATOM 879 N N . PHE A 1 109 ? -26.430 11.499 7.610 1.00 73.25 109 PHE A N 1
ATOM 880 C CA . PHE A 1 109 ? -26.076 12.371 8.722 1.00 73.25 109 PHE A CA 1
ATOM 881 C C . PHE A 1 109 ? -25.096 11.682 9.680 1.00 73.25 109 PHE A C 1
ATOM 883 O O . PHE A 1 109 ? -24.303 12.349 10.348 1.00 73.25 109 PHE A O 1
ATOM 890 N N . PHE A 1 110 ? -25.128 10.347 9.748 1.00 77.50 110 PHE A N 1
ATOM 891 C CA . PHE A 1 110 ? -24.194 9.569 10.546 1.00 77.50 110 PHE A CA 1
ATOM 892 C C . PHE A 1 110 ? -23.015 9.118 9.684 1.00 77.50 110 PHE A C 1
ATOM 894 O O . PHE A 1 110 ? -23.083 8.131 8.965 1.00 77.50 110 PHE A O 1
ATOM 901 N N . THR A 1 111 ? -21.883 9.813 9.812 1.00 72.44 111 THR A N 1
ATOM 902 C CA . THR A 1 111 ? -20.633 9.461 9.112 1.00 72.44 111 THR A CA 1
ATOM 903 C C . THR A 1 111 ? -20.152 8.039 9.432 1.00 72.44 111 THR A C 1
ATOM 905 O O . THR A 1 111 ? -19.495 7.399 8.616 1.00 72.44 111 THR A O 1
ATOM 908 N N . TYR A 1 112 ? -20.448 7.539 10.637 1.00 77.06 112 TYR A N 1
ATOM 909 C CA . TYR A 1 112 ? -19.964 6.242 11.098 1.00 77.06 112 TYR A CA 1
ATOM 910 C C . TYR A 1 112 ? -20.940 5.116 10.763 1.00 77.06 112 TYR A C 1
ATOM 912 O O . TYR A 1 112 ? -22.020 5.026 11.347 1.00 77.06 112 TYR A O 1
ATOM 920 N N . GLN A 1 113 ? -20.491 4.189 9.917 1.00 80.69 113 GLN A N 1
ATOM 921 C CA . GLN A 1 113 ? -21.183 2.933 9.667 1.00 80.69 113 GLN A CA 1
ATOM 922 C C . GLN A 1 113 ? -20.412 1.767 10.311 1.00 80.69 113 GLN A C 1
ATOM 924 O O . GLN A 1 113 ? -19.237 1.558 9.991 1.00 80.69 113 GLN A O 1
ATOM 929 N N . PRO A 1 114 ? -21.042 0.990 11.215 1.00 80.19 114 PRO A N 1
ATOM 930 C CA . PRO A 1 114 ? -20.333 0.006 12.032 1.00 80.19 114 PRO A CA 1
ATOM 931 C C . PRO A 1 114 ? -19.666 -1.095 11.204 1.00 80.19 114 PRO A C 1
ATOM 933 O O . PRO A 1 114 ? -18.490 -1.377 11.425 1.00 80.19 114 PRO A O 1
ATOM 936 N N . GLY A 1 115 ? -20.356 -1.636 10.194 1.00 83.06 115 GLY A N 1
ATOM 937 C CA . GLY A 1 115 ? -19.824 -2.738 9.382 1.00 83.06 115 GLY A CA 1
ATOM 938 C C . GLY A 1 115 ? -18.536 -2.385 8.630 1.00 83.06 115 GLY A C 1
ATOM 939 O O . GLY A 1 115 ? -17.625 -3.201 8.516 1.00 83.06 115 GLY A O 1
ATOM 940 N N . GLU A 1 116 ? -18.391 -1.145 8.164 1.00 83.88 116 GLU A N 1
ATOM 941 C CA . GLU A 1 116 ? -17.164 -0.732 7.477 1.00 83.88 116 GLU A CA 1
ATOM 942 C C . GLU A 1 116 ? -16.003 -0.475 8.430 1.00 83.88 116 GLU A C 1
ATOM 944 O O . GLU A 1 116 ? -14.860 -0.841 8.140 1.00 83.88 116 GLU A O 1
ATOM 949 N N . GLY A 1 117 ? -16.296 0.118 9.590 1.00 84.62 117 GLY A N 1
ATOM 950 C CA . GLY A 1 117 ? -15.319 0.283 10.661 1.00 84.62 117 GLY A CA 1
ATOM 951 C C . GLY A 1 117 ? -14.795 -1.065 11.165 1.00 84.62 117 GLY A C 1
ATOM 952 O O . GLY A 1 117 ? -13.599 -1.203 11.437 1.00 84.62 117 GLY A O 1
ATOM 953 N N . GLU A 1 118 ? -15.664 -2.073 11.240 1.00 88.44 118 GLU A N 1
ATOM 954 C CA . GLU A 1 118 ? -15.317 -3.454 11.584 1.00 88.44 118 GLU A CA 1
ATOM 955 C C . GLU A 1 118 ? -14.379 -4.069 10.544 1.00 88.44 118 GLU A C 1
ATOM 957 O O . GLU A 1 118 ? -13.273 -4.481 10.898 1.00 88.44 118 GLU A O 1
ATOM 962 N N . HIS A 1 119 ? -14.737 -4.034 9.255 1.00 87.56 119 HIS A N 1
ATOM 963 C CA . HIS A 1 119 ? -13.878 -4.546 8.182 1.00 87.56 119 HIS A CA 1
ATOM 964 C C . HIS A 1 119 ? -12.522 -3.824 8.102 1.00 87.56 119 HIS A C 1
ATOM 966 O O . HIS A 1 119 ? -11.478 -4.464 7.925 1.00 87.56 119 HIS A O 1
ATOM 972 N N . TRP A 1 120 ? -12.500 -2.498 8.279 1.00 88.62 120 TRP A N 1
ATOM 973 C CA . TRP A 1 120 ? -11.260 -1.718 8.331 1.00 88.62 120 TRP A CA 1
ATOM 974 C C . TRP A 1 120 ? -10.337 -2.180 9.466 1.00 88.62 120 TRP A C 1
ATOM 976 O O . TRP A 1 120 ? -9.125 -2.335 9.284 1.00 88.62 120 TRP A O 1
ATOM 986 N N . ARG A 1 121 ? -10.903 -2.440 10.647 1.00 89.19 121 ARG A N 1
ATOM 987 C CA . ARG A 1 121 ? -10.152 -2.910 11.816 1.00 89.19 121 ARG A CA 1
ATOM 988 C C . ARG A 1 121 ? -9.719 -4.368 11.700 1.00 89.19 121 ARG A C 1
ATOM 990 O O . ARG A 1 121 ? -8.580 -4.664 12.067 1.00 89.19 121 ARG A O 1
ATOM 997 N N . ALA A 1 122 ? -10.575 -5.245 11.178 1.00 90.69 122 ALA A N 1
ATOM 998 C CA . ALA A 1 122 ? -10.288 -6.666 10.974 1.00 90.69 122 ALA A CA 1
ATOM 999 C C . ALA A 1 122 ? -9.029 -6.862 10.122 1.00 90.69 122 ALA A C 1
ATOM 1001 O O . ALA A 1 122 ? -8.181 -7.698 10.431 1.00 90.69 122 ALA A O 1
ATOM 1002 N N . HIS A 1 123 ? -8.827 -6.012 9.111 1.00 90.75 123 HIS A N 1
ATOM 1003 C CA . HIS A 1 123 ? -7.602 -6.019 8.315 1.00 90.75 123 HIS A CA 1
ATOM 1004 C C . HIS A 1 123 ? -6.340 -5.784 9.166 1.00 90.75 123 HIS A C 1
ATOM 1006 O O . HIS A 1 123 ? -5.378 -6.550 9.088 1.00 90.75 123 HIS A O 1
ATOM 1012 N N . ARG A 1 124 ? -6.347 -4.762 10.034 1.00 88.44 124 ARG A N 1
ATOM 1013 C CA . ARG A 1 124 ? -5.217 -4.477 10.940 1.00 88.44 124 ARG A CA 1
ATOM 1014 C C . ARG A 1 124 ? -4.994 -5.613 11.932 1.00 88.44 124 ARG A C 1
ATOM 1016 O O . ARG A 1 124 ? -3.850 -5.936 12.240 1.00 88.44 124 ARG A O 1
ATOM 1023 N N . PHE A 1 125 ? -6.077 -6.214 12.414 1.00 90.94 125 PHE A N 1
ATOM 1024 C CA . PHE A 1 125 ? -6.029 -7.356 13.317 1.00 90.94 125 PHE A CA 1
ATOM 1025 C C . PHE A 1 125 ? -5.436 -8.602 12.639 1.00 90.94 125 PHE A C 1
ATOM 1027 O O . PHE A 1 125 ? -4.592 -9.276 13.225 1.00 90.94 125 PHE A O 1
ATOM 1034 N N . THR A 1 126 ? -5.787 -8.853 11.377 1.00 90.25 126 THR A N 1
ATOM 1035 C CA . THR A 1 126 ? -5.211 -9.933 10.560 1.00 90.25 126 THR A CA 1
ATOM 1036 C C . THR A 1 126 ? -3.703 -9.757 10.408 1.00 90.25 126 THR A C 1
ATOM 1038 O O . THR A 1 126 ? -2.935 -10.678 10.674 1.00 90.25 126 THR A O 1
ATOM 1041 N N . LEU A 1 127 ? -3.257 -8.545 10.064 1.00 89.44 127 LEU A N 1
ATOM 1042 C CA . LEU A 1 127 ? -1.831 -8.236 9.939 1.00 89.44 127 LEU A CA 1
ATOM 1043 C C . LEU A 1 127 ? -1.085 -8.370 11.275 1.00 89.44 127 LEU A C 1
ATOM 1045 O O . LEU A 1 127 ? 0.014 -8.921 11.311 1.00 89.44 127 LEU A O 1
ATOM 1049 N N . ALA A 1 128 ? -1.682 -7.910 12.378 1.00 88.31 128 ALA A N 1
ATOM 1050 C CA . ALA A 1 128 ? -1.089 -8.008 13.712 1.00 88.31 128 ALA A CA 1
ATOM 1051 C C . ALA A 1 128 ? -0.917 -9.463 14.191 1.00 88.31 128 ALA A C 1
ATOM 1053 O O . ALA A 1 128 ? -0.015 -9.748 14.981 1.00 88.31 128 ALA A O 1
ATOM 1054 N N . ASN A 1 129 ? -1.753 -10.381 13.700 1.00 89.81 129 ASN A N 1
ATOM 1055 C CA . ASN A 1 129 ? -1.686 -11.809 14.007 1.00 89.81 129 ASN A CA 1
ATOM 1056 C C . ASN A 1 129 ? -0.905 -12.636 12.979 1.00 89.81 129 ASN A C 1
ATOM 1058 O O . ASN A 1 129 ? -0.758 -13.839 13.165 1.00 89.81 129 ASN A O 1
ATOM 1062 N N . GLY A 1 130 ? -0.324 -12.014 11.947 1.00 88.25 130 GLY A N 1
ATOM 1063 C CA . GLY A 1 130 ? 0.499 -12.728 10.964 1.00 88.25 130 GLY A CA 1
ATOM 1064 C C . GLY A 1 130 ? 1.737 -13.412 11.565 1.00 88.25 130 GLY A C 1
ATOM 1065 O O . GLY A 1 130 ? 2.289 -14.333 10.968 1.00 88.25 130 GLY A O 1
ATOM 1066 N N . LYS A 1 131 ? 2.174 -12.992 12.760 1.00 89.50 131 LYS A N 1
ATOM 1067 C CA . LYS A 1 131 ? 3.233 -13.646 13.537 1.00 89.50 131 LYS A CA 1
ATOM 1068 C C . LYS A 1 131 ? 2.855 -13.699 15.015 1.00 89.50 131 LYS A C 1
ATOM 1070 O O . LYS A 1 131 ? 2.291 -12.753 15.560 1.00 89.50 131 LYS A O 1
ATOM 1075 N N . ARG A 1 132 ? 3.239 -14.778 15.698 1.00 86.31 132 ARG A N 1
ATOM 1076 C CA . ARG A 1 132 ? 3.063 -14.927 17.150 1.00 86.31 132 ARG A CA 1
ATOM 1077 C C . ARG A 1 132 ? 3.866 -13.868 17.925 1.00 86.31 132 ARG A C 1
ATOM 1079 O O . ARG A 1 132 ? 5.067 -13.716 17.699 1.00 86.31 132 ARG A O 1
ATOM 1086 N N . ASN A 1 133 ? 3.208 -13.151 18.837 1.00 86.38 133 ASN A N 1
ATOM 1087 C CA . ASN A 1 133 ? 3.769 -12.055 19.638 1.00 86.38 133 ASN A CA 1
ATOM 1088 C C . ASN A 1 133 ? 3.217 -12.143 21.077 1.00 86.38 133 ASN A C 1
ATOM 1090 O O . ASN A 1 133 ? 2.019 -12.357 21.227 1.00 86.38 133 ASN A O 1
ATOM 1094 N N . PRO A 1 134 ? 4.014 -11.932 22.142 1.00 87.62 134 PRO A N 1
ATOM 1095 C CA . PRO A 1 134 ? 3.500 -11.835 23.514 1.00 87.62 134 PRO A CA 1
ATOM 1096 C C . PRO A 1 134 ? 2.213 -11.004 23.682 1.00 87.62 134 PRO A C 1
ATOM 1098 O O . PRO A 1 134 ? 1.350 -11.369 24.475 1.00 87.62 134 PRO A O 1
ATOM 1101 N N . ILE A 1 135 ? 2.041 -9.934 22.896 1.00 84.56 135 ILE A N 1
ATOM 1102 C CA . ILE A 1 135 ? 0.831 -9.097 22.920 1.00 84.56 135 ILE A CA 1
ATOM 1103 C C . ILE A 1 135 ? -0.402 -9.858 22.405 1.00 84.56 135 ILE A C 1
ATOM 1105 O O . ILE A 1 135 ? -1.452 -9.805 23.043 1.00 84.56 135 ILE A O 1
ATOM 1109 N N . ASN A 1 136 ? -0.290 -10.602 21.297 1.00 85.25 136 ASN A N 1
ATOM 1110 C CA . ASN A 1 136 ? -1.437 -11.310 20.713 1.00 85.25 136 ASN A CA 1
ATOM 1111 C C . ASN A 1 136 ? -1.828 -12.599 21.451 1.00 85.25 136 ASN A C 1
ATOM 1113 O O . ASN A 1 136 ? -2.918 -13.126 21.245 1.00 85.25 136 ASN A O 1
ATOM 1117 N N . GLN A 1 137 ? -0.954 -13.074 22.336 1.00 85.50 137 GLN A N 1
ATOM 1118 C CA . GLN A 1 137 ? -1.202 -14.214 23.218 1.00 85.50 137 GLN A CA 1
ATOM 1119 C C . GLN A 1 137 ? -1.715 -13.789 24.602 1.00 85.50 137 GLN A C 1
ATOM 1121 O O . GLN A 1 137 ? -2.059 -14.644 25.416 1.00 85.50 137 GLN A O 1
ATOM 1126 N N . SER A 1 138 ? -1.727 -12.486 24.899 1.00 88.44 138 SER A N 1
ATOM 1127 C CA . SER A 1 138 ? -2.194 -11.977 26.186 1.00 88.44 138 SER A CA 1
ATOM 1128 C C . SER A 1 138 ? -3.719 -12.070 26.305 1.00 88.44 138 SER A C 1
ATOM 1130 O O . SER A 1 138 ? -4.439 -11.891 25.324 1.00 88.44 138 SER A O 1
ATOM 1132 N N . GLN A 1 139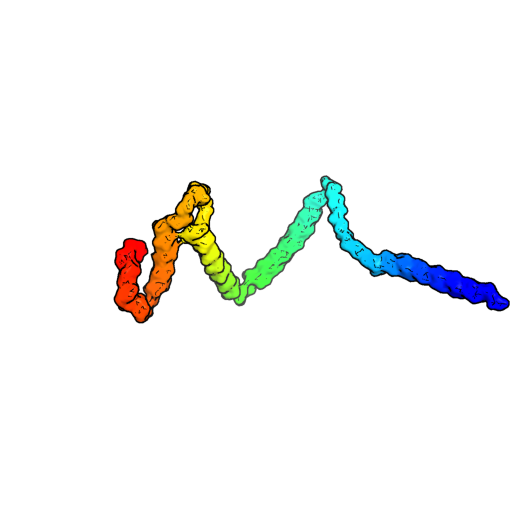 ? -4.216 -12.288 27.526 1.00 86.81 139 GLN A N 1
ATOM 1133 C CA . GLN A 1 139 ? -5.660 -12.334 27.815 1.00 86.81 139 GLN A CA 1
ATOM 1134 C C . GLN A 1 139 ? -6.363 -11.005 27.505 1.00 86.81 139 GLN A C 1
ATOM 1136 O O . GLN A 1 139 ? -7.531 -10.965 27.138 1.00 86.81 139 GLN A O 1
ATOM 1141 N N . LEU A 1 140 ? -5.623 -9.893 27.564 1.00 85.88 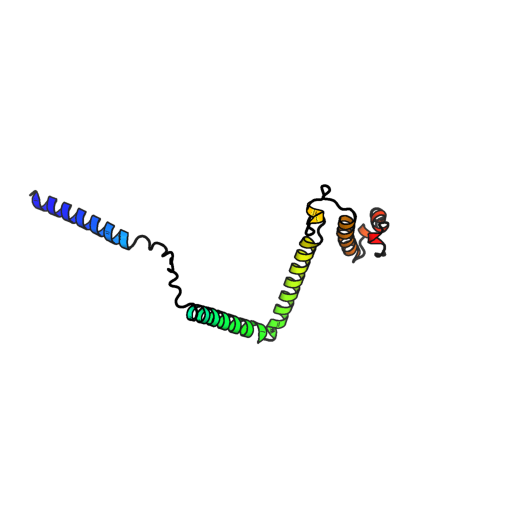140 LEU A N 1
ATOM 1142 C CA . LEU A 1 140 ? -6.121 -8.569 27.178 1.00 85.88 140 LEU A CA 1
ATOM 1143 C C . LEU A 1 140 ? -6.554 -8.506 25.705 1.00 85.88 140 LEU A C 1
ATOM 1145 O O . LEU A 1 140 ? -7.294 -7.604 25.315 1.00 85.88 140 LEU A O 1
ATOM 1149 N N . PHE A 1 141 ? -6.085 -9.447 24.886 1.00 86.19 141 PHE A N 1
ATOM 1150 C CA . PHE A 1 141 ? -6.389 -9.527 23.467 1.00 86.19 141 PHE A CA 1
ATOM 1151 C C . PHE A 1 141 ? -7.513 -10.528 23.142 1.00 86.19 141 PHE A C 1
ATOM 1153 O O . PHE A 1 141 ? -7.989 -10.545 22.009 1.00 86.19 141 PHE A O 1
ATOM 1160 N N . ASP A 1 142 ? -7.991 -11.308 24.121 1.00 88.38 142 ASP A N 1
ATOM 1161 C CA . ASP A 1 142 ? -9.137 -12.227 23.998 1.00 88.38 142 ASP A CA 1
ATOM 1162 C C . ASP A 1 142 ? -10.401 -11.564 23.402 1.00 88.38 142 ASP A C 1
ATOM 1164 O O . ASP A 1 142 ? -10.911 -12.087 22.405 1.00 88.38 142 ASP A O 1
ATOM 1168 N N . PRO A 1 143 ? -10.855 -10.370 23.853 1.00 89.75 143 PRO A N 1
ATOM 1169 C CA . PRO A 1 143 ? -12.081 -9.758 23.324 1.00 89.75 143 PRO A CA 1
ATOM 1170 C C . PRO A 1 143 ? -11.972 -9.326 21.855 1.00 89.75 143 PRO A C 1
ATOM 1172 O O . PRO A 1 143 ? -12.970 -8.969 21.230 1.00 89.75 143 PRO A O 1
ATOM 1175 N N . MET A 1 144 ? -10.768 -9.303 21.275 1.00 86.44 144 MET A N 1
ATOM 1176 C CA . MET A 1 144 ? -10.615 -9.054 19.843 1.00 86.44 144 MET A CA 1
ATOM 1177 C C . MET A 1 144 ? -10.880 -10.312 19.002 1.00 86.44 144 MET A C 1
ATOM 1179 O O . MET A 1 144 ? -11.350 -10.166 17.877 1.00 86.44 144 MET A O 1
ATOM 1183 N N . PHE A 1 145 ? -10.629 -11.518 19.524 1.00 88.62 145 PHE A N 1
ATOM 1184 C CA . PHE A 1 145 ? -10.903 -12.782 18.822 1.00 88.62 145 PHE A CA 1
ATOM 1185 C C . PHE A 1 145 ? -12.372 -13.200 18.897 1.00 88.62 145 PHE A C 1
ATOM 1187 O O . PHE A 1 145 ? -12.851 -13.883 18.002 1.00 88.62 145 PHE A O 1
ATOM 1194 N N . GLU A 1 146 ? -13.093 -12.779 19.936 1.00 90.62 146 GLU A N 1
ATOM 1195 C CA . GLU A 1 146 ? -14.524 -13.077 20.109 1.00 90.62 146 GLU A CA 1
ATOM 1196 C C . GLU A 1 146 ? -15.408 -12.415 19.045 1.00 90.62 146 GLU A C 1
ATOM 1198 O O . GLU A 1 146 ? -16.527 -12.859 18.783 1.00 90.62 146 GLU A O 1
ATOM 1203 N N . ARG A 1 147 ? -14.899 -11.358 18.411 1.00 89.12 147 ARG A N 1
ATOM 1204 C CA . ARG A 1 147 ? -15.615 -10.586 17.400 1.00 89.12 147 ARG A CA 1
ATOM 1205 C C . ARG A 1 147 ? -15.876 -11.415 16.139 1.00 89.12 147 ARG A C 1
ATOM 1207 O O . ARG A 1 147 ? -14.937 -12.053 15.655 1.00 89.12 147 ARG A O 1
ATOM 1214 N N . PRO A 1 148 ? -17.091 -11.361 15.565 1.00 89.06 148 PRO A N 1
ATOM 1215 C CA . PRO A 1 148 ? -17.467 -12.197 14.426 1.00 89.06 148 PRO A CA 1
ATOM 1216 C C . PRO A 1 148 ? -16.551 -11.989 13.214 1.00 89.06 148 PRO A C 1
ATOM 1218 O O . PRO A 1 148 ? -16.214 -12.949 12.524 1.00 89.06 148 PRO A O 1
ATOM 1221 N N . GLU A 1 149 ? -16.065 -10.764 12.990 1.00 87.00 149 GLU A N 1
ATOM 1222 C CA . GLU A 1 149 ? -15.153 -10.445 11.890 1.00 87.00 149 GLU A CA 1
ATOM 1223 C C . GLU A 1 149 ? -13.791 -11.171 11.970 1.00 87.00 149 GLU A C 1
ATOM 1225 O O . GLU A 1 149 ? -13.121 -11.356 10.951 1.00 87.00 149 GLU A O 1
ATOM 1230 N N . ASN A 1 150 ? -13.383 -11.630 13.157 1.00 90.25 150 ASN A N 1
ATOM 1231 C CA . ASN A 1 150 ? -12.040 -12.148 13.433 1.00 90.25 150 ASN A CA 1
ATOM 1232 C C . ASN A 1 150 ? -11.984 -13.667 13.671 1.00 90.25 150 ASN A C 1
ATOM 1234 O O . ASN A 1 150 ? -10.896 -14.201 13.883 1.00 90.25 150 ASN A O 1
ATOM 1238 N N . HIS A 1 151 ? -13.113 -14.382 13.595 1.00 89.50 151 HIS A N 1
ATOM 1239 C CA . HIS A 1 151 ? -13.184 -15.831 13.873 1.00 89.50 151 HIS A CA 1
ATOM 1240 C C . HIS A 1 151 ? -12.326 -16.698 12.941 1.00 89.50 151 HIS A C 1
ATOM 1242 O O . HIS A 1 151 ? -12.014 -17.840 13.267 1.00 89.50 151 HIS A O 1
ATOM 1248 N N . HIS A 1 152 ? -11.919 -16.158 11.793 1.00 86.38 152 HIS A N 1
ATOM 1249 C CA . HIS A 1 152 ? -11.051 -16.833 10.829 1.00 86.38 152 HIS A CA 1
ATOM 1250 C C . HIS A 1 152 ? -9.570 -16.888 11.255 1.00 86.38 152 HIS A C 1
ATOM 1252 O O . HIS A 1 152 ? -8.770 -17.548 10.592 1.00 86.38 152 HIS A O 1
ATOM 1258 N N . ILE A 1 153 ? -9.181 -16.185 12.325 1.00 85.88 153 ILE A N 1
ATOM 1259 C CA . ILE A 1 153 ? -7.797 -16.113 12.807 1.00 85.88 153 ILE A CA 1
ATOM 1260 C C . ILE A 1 153 ? -7.668 -16.969 14.063 1.00 85.88 153 ILE A C 1
ATOM 1262 O O . ILE A 1 153 ? -8.281 -16.689 15.093 1.00 85.88 153 ILE A O 1
ATOM 1266 N N . HIS A 1 154 ? -6.823 -17.992 13.982 1.00 80.06 154 HIS A N 1
ATOM 1267 C CA . HIS A 1 154 ? -6.505 -18.879 15.098 1.00 80.06 154 HIS A CA 1
ATOM 1268 C C . HIS A 1 154 ? -5.183 -18.469 15.771 1.00 80.06 154 HIS A C 1
ATOM 1270 O O . HIS A 1 154 ? -4.319 -17.868 15.128 1.00 80.06 154 HIS A O 1
ATOM 1276 N N . ARG A 1 155 ? -5.048 -18.760 17.073 1.00 72.25 155 ARG A N 1
ATOM 1277 C CA . ARG A 1 155 ? -3.847 -18.460 17.877 1.00 72.25 155 ARG A CA 1
ATOM 1278 C C . ARG A 1 155 ? -2.682 -19.408 17.633 1.00 72.25 155 ARG A C 1
ATOM 1280 O O . ARG A 1 155 ? -2.941 -20.600 17.366 1.00 72.25 155 ARG A O 1
#

Foldseek 3Di:
DPVVVVVVVVVVVVVVVVVVVVVVVVPDPDPPPPPVVPPVPDPDVVCVVVVVVVVVVVVVVCCVQVVDPVNVVVVVVVVVVVVVVVVVVCCCAPLPLQHDPDPVLVPDPDSGDPVSVLVVVLVVVVVVLPDDDPVCPDPVNVVVCVDPSNVVRDD